Protein AF-A0A8W8IFX1-F1 (afdb_monomer_lite)

pLDDT: mean 79.44, std 15.34, range [34.62, 92.94]

Radius of gyration: 14.03 Å; chains: 1; bounding box: 49×28×32 Å

Organism: Magallana gigas (NCBI:txid29159)

Foldseek 3Di:
DDPPPPQPFQFDPDDPFTKTWGPDDDPDPVSVVVVCVVQPNDPQWDWDWDADPVNPTIMIDTHNHNDDPPPDDDPDD

Secondary structure (DSSP, 8-state):
---------EEESS-SS-EEEES----SHHHHHHHHHHTT--TTSEEEEEE-TTSSSEEEEEESSS----PPPPP--

Structure (mmCIF, N/CA/C/O backbone):
data_AF-A0A8W8IFX1-F1
#
_entry.id   AF-A0A8W8IFX1-F1
#
loop_
_atom_site.group_PDB
_atom_site.id
_atom_site.type_symbol
_atom_site.label_atom_id
_atom_site.label_alt_id
_atom_site.label_comp_id
_atom_site.label_asym_id
_atom_site.label_entity_id
_atom_site.label_seq_id
_atom_site.pdbx_PDB_ins_code
_atom_site.Cartn_x
_atom_site.Cartn_y
_atom_site.Cartn_z
_atom_site.occupancy
_atom_site.B_iso_or_equiv
_atom_site.auth_seq_id
_atom_site.auth_comp_id
_atom_site.auth_asym_id
_atom_site.auth_atom_id
_atom_site.pdbx_PDB_model_num
ATOM 1 N N . MET A 1 1 ? 20.972 5.853 17.193 1.00 34.62 1 MET A N 1
ATOM 2 C CA . MET A 1 1 ? 19.854 5.118 17.827 1.00 34.62 1 MET A CA 1
ATOM 3 C C . MET A 1 1 ? 18.672 5.152 16.868 1.00 34.62 1 MET A C 1
ATOM 5 O O . MET A 1 1 ? 17.903 6.101 16.868 1.00 34.62 1 MET A O 1
ATOM 9 N N . ILE A 1 2 ? 18.631 4.184 15.950 1.00 41.12 2 ILE A N 1
ATOM 10 C CA . ILE A 1 2 ? 17.723 4.154 14.797 1.00 41.12 2 ILE A CA 1
ATOM 11 C C . ILE A 1 2 ? 16.425 3.475 15.244 1.00 41.12 2 ILE A C 1
ATOM 13 O O . ILE A 1 2 ? 16.300 2.257 15.174 1.00 41.12 2 ILE A O 1
ATOM 17 N N . TYR A 1 3 ? 15.463 4.253 15.739 1.00 41.62 3 TYR A N 1
ATOM 18 C CA . TYR A 1 3 ? 14.079 3.790 15.846 1.00 41.62 3 TYR A CA 1
ATOM 19 C C . TYR A 1 3 ? 13.451 3.829 14.447 1.00 41.62 3 TYR A C 1
ATOM 21 O O . TYR A 1 3 ? 12.646 4.702 14.135 1.00 41.62 3 TYR A O 1
ATOM 29 N N . CYS A 1 4 ? 13.826 2.888 13.577 1.00 48.53 4 CYS A N 1
ATOM 30 C CA . CYS A 1 4 ? 12.993 2.598 12.418 1.00 48.53 4 CYS A CA 1
ATOM 31 C C . CYS A 1 4 ? 11.798 1.815 12.955 1.00 48.53 4 CYS A C 1
ATOM 33 O O . CYS A 1 4 ? 11.912 0.641 13.309 1.00 48.53 4 CYS A O 1
ATOM 35 N N . LYS A 1 5 ? 10.682 2.524 13.133 1.00 47.91 5 LYS A N 1
ATOM 36 C CA . LYS A 1 5 ? 9.369 1.980 13.473 1.00 47.91 5 LYS A CA 1
ATOM 37 C C . LYS A 1 5 ? 9.154 0.756 12.585 1.00 47.91 5 LYS A C 1
ATOM 39 O O . LYS A 1 5 ? 8.942 0.909 11.388 1.00 47.91 5 LYS A O 1
ATOM 44 N N . MET A 1 6 ? 9.286 -0.443 13.156 1.00 44.12 6 MET A N 1
ATOM 45 C CA . MET A 1 6 ? 9.002 -1.696 12.467 1.00 44.12 6 MET A CA 1
ATOM 46 C C . MET A 1 6 ? 7.543 -1.635 12.040 1.00 44.12 6 MET A C 1
ATOM 48 O O . MET A 1 6 ? 6.638 -1.915 12.827 1.00 44.12 6 MET A O 1
ATOM 52 N N . ILE A 1 7 ? 7.295 -1.193 10.814 1.00 55.81 7 ILE A N 1
ATOM 53 C CA . ILE A 1 7 ? 5.988 -1.310 10.207 1.00 55.81 7 ILE A CA 1
ATOM 54 C C . ILE A 1 7 ? 5.766 -2.817 10.128 1.00 55.81 7 ILE A C 1
ATOM 56 O O . ILE A 1 7 ? 6.429 -3.504 9.355 1.00 55.81 7 ILE A O 1
ATOM 60 N N . LYS A 1 8 ? 4.892 -3.359 10.980 1.00 56.38 8 LYS A N 1
ATOM 61 C CA . LYS A 1 8 ? 4.464 -4.756 10.887 1.00 56.38 8 LYS A CA 1
ATOM 62 C C . LYS A 1 8 ? 3.654 -4.911 9.604 1.00 56.38 8 LYS A C 1
ATOM 64 O O . LYS A 1 8 ? 2.431 -4.827 9.615 1.00 56.38 8 LYS A O 1
ATOM 69 N N . GLN A 1 9 ? 4.341 -5.097 8.486 1.00 66.25 9 GLN A N 1
ATOM 70 C CA . GLN A 1 9 ? 3.715 -5.356 7.200 1.00 66.25 9 GLN A CA 1
ATOM 71 C C . GLN A 1 9 ? 3.252 -6.807 7.203 1.00 66.25 9 GLN A C 1
ATOM 73 O O . GLN A 1 9 ? 4.034 -7.733 6.994 1.00 66.25 9 GLN A O 1
ATOM 78 N N . LYS A 1 10 ? 1.969 -7.025 7.494 1.00 81.50 10 LYS A N 1
ATOM 79 C CA . LYS A 1 10 ? 1.372 -8.355 7.390 1.00 81.50 10 LYS A CA 1
ATOM 80 C C . LYS A 1 10 ? 0.901 -8.551 5.955 1.00 81.50 10 LYS A C 1
ATOM 82 O O . LYS A 1 10 ? -0.053 -7.908 5.522 1.00 81.50 10 LYS A O 1
ATOM 87 N N . LYS A 1 11 ? 1.583 -9.433 5.223 1.00 87.88 11 LYS A N 1
ATOM 88 C CA . LYS A 1 11 ? 1.138 -9.870 3.897 1.00 87.88 11 LYS A CA 1
ATOM 89 C C . LYS A 1 11 ? -0.217 -10.569 4.032 1.00 87.88 11 LYS A C 1
ATOM 91 O O . LYS A 1 11 ? -0.402 -11.383 4.935 1.00 87.88 11 LYS A O 1
ATOM 96 N N . LEU 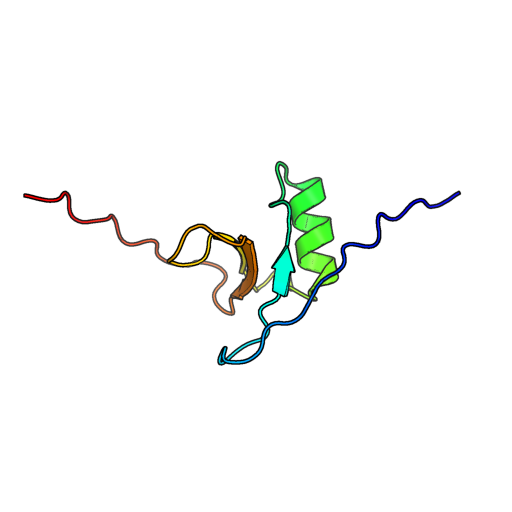A 1 12 ? -1.157 -10.218 3.164 1.00 90.62 12 LEU A N 1
ATOM 97 C CA . LEU A 1 12 ? -2.489 -10.806 3.118 1.00 90.62 12 LEU A CA 1
ATOM 98 C C . LEU A 1 12 ? -2.566 -11.869 2.022 1.00 90.62 12 LEU A C 1
ATOM 100 O O . LEU A 1 12 ? -2.074 -11.665 0.910 1.00 90.62 12 LEU A O 1
ATOM 104 N N . ASP A 1 13 ? -3.236 -12.972 2.334 1.00 91.00 13 ASP A N 1
ATOM 105 C CA . ASP A 1 13 ? -3.536 -14.037 1.381 1.00 91.00 13 ASP A CA 1
ATOM 106 C C . ASP A 1 13 ? -4.810 -13.727 0.574 1.00 91.00 13 ASP A C 1
ATOM 108 O O . ASP A 1 13 ? -5.635 -12.897 0.963 1.00 91.00 13 ASP A O 1
ATOM 112 N N . GLY A 1 14 ? -4.980 -14.393 -0.572 1.00 87.94 14 GLY A N 1
ATOM 113 C CA . GLY A 1 14 ? -6.184 -14.283 -1.411 1.00 87.94 14 GLY A CA 1
ATOM 114 C C . GLY A 1 14 ? -6.156 -13.185 -2.483 1.00 87.94 14 GLY A C 1
ATOM 115 O O . GLY A 1 14 ? -7.087 -13.095 -3.284 1.00 87.94 14 GLY A O 1
ATOM 116 N N . TYR A 1 15 ? -5.090 -12.384 -2.559 1.00 86.81 15 TYR A N 1
ATOM 117 C CA . TYR A 1 15 ? -4.872 -11.432 -3.652 1.00 86.81 15 TYR A CA 1
ATOM 118 C C . TYR A 1 15 ? -3.982 -12.029 -4.749 1.00 86.81 15 TYR A C 1
ATOM 120 O O . TYR A 1 15 ? -3.057 -12.790 -4.479 1.00 86.81 15 TYR A O 1
ATOM 128 N N . LYS A 1 16 ? -4.226 -11.639 -6.008 1.00 86.69 16 LYS A N 1
ATOM 129 C CA . LYS A 1 16 ? -3.415 -12.065 -7.170 1.00 86.69 16 LYS A CA 1
ATOM 130 C C . LYS A 1 16 ? -2.002 -11.455 -7.195 1.00 86.69 16 LYS A C 1
ATOM 132 O O . LYS A 1 16 ? -1.188 -11.830 -8.032 1.00 86.69 16 LYS A O 1
ATOM 137 N N . PHE A 1 17 ? -1.729 -10.487 -6.327 1.00 85.38 17 PHE A N 1
ATOM 138 C CA . PHE A 1 17 ? -0.464 -9.766 -6.206 1.00 85.38 17 PHE A CA 1
ATOM 139 C C . PHE A 1 17 ? -0.164 -9.499 -4.721 1.00 85.38 17 PHE A C 1
ATOM 141 O O . PHE A 1 17 ? -1.078 -9.612 -3.902 1.00 85.38 17 PHE A O 1
ATOM 148 N N . PRO A 1 18 ? 1.088 -9.170 -4.345 1.00 89.81 18 PRO A N 1
ATOM 149 C CA . PRO A 1 18 ? 1.435 -8.884 -2.956 1.00 89.81 18 PRO A CA 1
ATOM 150 C C . PRO A 1 18 ? 0.645 -7.689 -2.413 1.00 89.81 18 PRO A C 1
ATOM 152 O O . PRO A 1 18 ? 0.769 -6.577 -2.923 1.00 89.81 18 PRO A O 1
ATOM 155 N 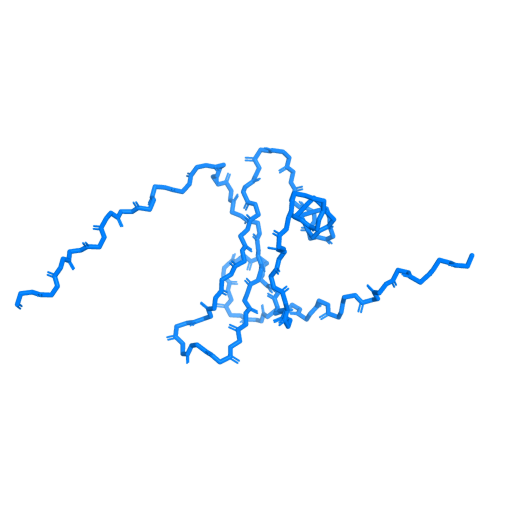N . VAL A 1 19 ? -0.157 -7.934 -1.379 1.00 91.56 19 VAL A N 1
ATOM 156 C CA . VAL A 1 19 ? -0.911 -6.916 -0.640 1.00 91.56 19 VAL A CA 1
ATOM 157 C C . VAL A 1 19 ? -0.568 -7.045 0.832 1.00 91.56 19 VAL A C 1
ATOM 159 O O . VAL A 1 19 ? -0.471 -8.156 1.355 1.00 91.56 19 VAL A O 1
ATOM 162 N N . TYR A 1 20 ? -0.401 -5.913 1.499 1.00 92.19 20 TYR A N 1
ATOM 163 C CA . TYR A 1 20 ? -0.048 -5.841 2.907 1.00 92.19 20 TYR A CA 1
ATOM 164 C C . TYR A 1 20 ? -1.104 -5.032 3.654 1.00 92.19 20 TYR A C 1
ATOM 166 O O . TYR A 1 20 ? -1.667 -4.084 3.109 1.00 92.19 20 TYR A O 1
ATOM 174 N N . SER A 1 21 ? -1.400 -5.398 4.898 1.00 92.31 21 SER A N 1
ATOM 175 C CA . SER A 1 21 ? -2.210 -4.548 5.771 1.00 92.31 21 SER A CA 1
ATOM 176 C C . SER A 1 21 ? -1.339 -3.502 6.457 1.00 92.31 21 SER A C 1
ATOM 178 O O . SER A 1 21 ? -0.228 -3.811 6.894 1.00 92.31 21 SER A O 1
ATOM 180 N N . THR A 1 22 ? -1.882 -2.304 6.644 1.00 90.12 22 THR A N 1
ATOM 181 C CA . THR A 1 22 ? -1.262 -1.236 7.431 1.00 90.12 22 THR A CA 1
ATOM 182 C C . THR A 1 22 ? -2.277 -0.595 8.371 1.00 90.12 22 THR A C 1
ATOM 184 O O . THR A 1 22 ? -3.482 -0.656 8.147 1.00 90.12 22 THR A O 1
ATOM 187 N N . GLU A 1 23 ? -1.790 0.026 9.437 1.00 90.44 23 GLU A N 1
ATOM 188 C CA . GLU A 1 23 ? -2.609 0.836 10.346 1.00 90.44 23 GLU A CA 1
ATOM 189 C C 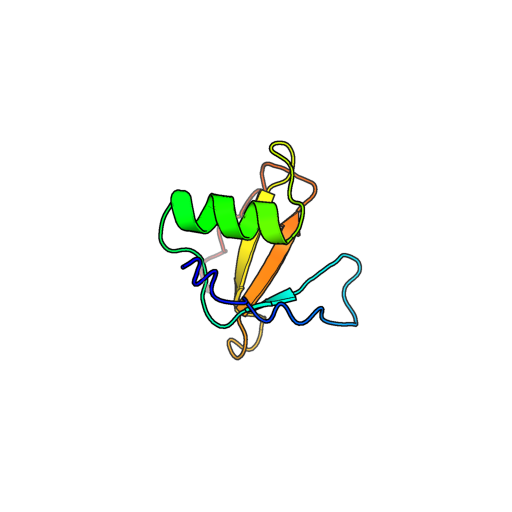. GLU A 1 23 ? -2.709 2.293 9.881 1.00 90.44 23 GLU A C 1
ATOM 191 O O . GLU A 1 23 ? -3.643 3.003 10.242 1.00 90.44 23 GLU A O 1
ATOM 196 N N . VAL A 1 24 ? -1.739 2.756 9.083 1.00 89.44 24 VAL A N 1
ATOM 197 C CA . VAL A 1 24 ? -1.618 4.160 8.674 1.00 89.44 24 VAL A CA 1
ATOM 198 C C . VAL A 1 24 ? -1.174 4.241 7.215 1.00 89.44 24 VAL A C 1
ATOM 200 O O . VAL A 1 24 ? -0.218 3.568 6.820 1.00 89.44 24 VAL A O 1
ATOM 203 N N . CYS A 1 25 ? -1.861 5.076 6.431 1.00 90.94 25 CYS A N 1
ATOM 204 C CA . CYS A 1 25 ? -1.418 5.484 5.097 1.00 90.94 25 CYS A CA 1
ATOM 205 C C . CYS A 1 25 ? -0.480 6.699 5.179 1.00 90.94 25 CYS A C 1
ATOM 207 O O . CYS A 1 25 ? -0.649 7.530 6.075 1.00 90.94 25 CYS A O 1
ATOM 209 N N . PRO A 1 26 ? 0.484 6.824 4.249 1.00 91.12 26 PRO A N 1
ATOM 210 C CA . PRO A 1 26 ? 1.422 7.939 4.241 1.00 91.12 26 PRO A CA 1
ATOM 211 C C . PRO A 1 26 ? 0.695 9.277 4.096 1.00 91.12 26 PRO A C 1
ATOM 213 O O . PRO A 1 26 ? -0.212 9.415 3.274 1.00 91.12 26 PRO A O 1
ATOM 216 N N . ARG A 1 27 ? 1.109 10.268 4.887 1.00 90.00 27 ARG A N 1
ATOM 217 C CA . ARG A 1 27 ? 0.510 11.614 4.906 1.00 90.00 27 ARG A CA 1
ATOM 218 C C . ARG A 1 27 ? 1.257 12.630 4.048 1.00 90.00 27 ARG A C 1
ATOM 220 O O . ARG A 1 27 ? 0.736 13.706 3.778 1.00 90.00 27 ARG A O 1
ATOM 227 N N . ASN A 1 28 ? 2.488 12.313 3.659 1.00 89.88 28 ASN A N 1
ATOM 228 C CA . ASN A 1 28 ? 3.376 13.192 2.903 1.00 89.88 28 ASN A CA 1
ATOM 229 C C . ASN A 1 28 ? 4.300 12.376 1.983 1.00 89.88 28 ASN A C 1
ATOM 231 O O . ASN A 1 28 ? 4.345 11.147 2.058 1.00 89.88 28 ASN A O 1
ATOM 235 N N . GLN A 1 29 ? 5.044 13.067 1.113 1.00 87.75 29 GLN A N 1
ATOM 236 C CA . GLN A 1 29 ? 5.925 12.436 0.124 1.00 87.75 29 GLN A CA 1
ATOM 237 C C . GLN A 1 29 ? 7.054 11.613 0.759 1.00 87.75 29 GLN A C 1
ATOM 239 O O . GLN A 1 29 ? 7.441 10.585 0.207 1.00 87.75 29 GLN A O 1
ATOM 244 N N . THR A 1 30 ? 7.575 12.040 1.910 1.00 91.31 30 THR A N 1
ATOM 245 C CA . THR A 1 30 ? 8.638 11.318 2.622 1.00 91.31 30 THR A CA 1
ATOM 246 C C . THR A 1 30 ? 8.127 9.973 3.123 1.00 91.31 30 THR A C 1
ATOM 248 O O . THR A 1 30 ? 8.687 8.942 2.760 1.00 91.31 30 THR A O 1
ATOM 251 N N . GLU A 1 31 ? 7.003 9.966 3.846 1.00 91.31 31 GLU A N 1
ATOM 252 C CA . GLU A 1 31 ? 6.342 8.733 4.284 1.00 91.31 31 GLU A CA 1
ATOM 253 C C . GLU A 1 31 ? 5.972 7.860 3.081 1.00 91.31 31 GLU A C 1
ATOM 255 O O . GLU A 1 31 ? 6.168 6.649 3.104 1.00 91.31 31 GLU A O 1
ATOM 260 N N . TRP A 1 32 ? 5.474 8.459 1.997 1.00 89.81 32 TRP A N 1
ATOM 261 C CA . TRP A 1 32 ? 5.145 7.720 0.780 1.00 89.81 32 TRP A CA 1
ATOM 262 C C . TRP A 1 32 ? 6.376 7.012 0.201 1.00 89.81 32 TRP A C 1
ATOM 264 O O . TRP A 1 32 ? 6.295 5.829 -0.118 1.00 89.81 32 TRP A O 1
ATOM 274 N N . ASN A 1 33 ? 7.526 7.690 0.118 1.00 87.88 33 ASN A N 1
ATOM 275 C CA . ASN A 1 33 ? 8.773 7.112 -0.394 1.00 87.88 33 ASN A CA 1
ATOM 276 C C . ASN A 1 33 ? 9.280 5.972 0.496 1.00 87.88 33 ASN A C 1
ATOM 278 O O . ASN A 1 33 ? 9.689 4.931 -0.016 1.00 87.88 33 ASN A O 1
ATOM 282 N N . GLU A 1 34 ? 9.225 6.146 1.817 1.00 89.81 34 GLU A N 1
ATOM 283 C CA . GLU A 1 34 ? 9.624 5.121 2.785 1.00 89.81 34 GLU A CA 1
ATOM 284 C C . GLU A 1 34 ? 8.754 3.865 2.663 1.00 89.81 34 GLU A C 1
ATOM 286 O O . GLU A 1 34 ? 9.278 2.755 2.565 1.00 89.81 34 GLU A O 1
ATOM 291 N N . ARG A 1 35 ? 7.425 4.029 2.603 1.00 88.31 35 ARG A N 1
ATOM 292 C CA . ARG A 1 35 ? 6.474 2.912 2.471 1.00 88.31 35 ARG A CA 1
ATOM 293 C C . ARG A 1 35 ? 6.580 2.216 1.123 1.00 88.31 35 ARG A C 1
ATOM 295 O O . ARG A 1 35 ? 6.601 0.990 1.073 1.00 88.31 35 ARG A O 1
ATOM 302 N N . SER A 1 36 ? 6.689 2.999 0.054 1.00 88.12 36 SER A N 1
ATOM 303 C CA . SER A 1 36 ? 6.903 2.518 -1.310 1.00 88.12 36 SER A CA 1
ATOM 304 C C . SER A 1 36 ? 8.163 1.651 -1.393 1.00 88.12 36 SER A C 1
ATOM 306 O O . SER A 1 36 ? 8.106 0.519 -1.873 1.00 88.12 36 SER A O 1
ATOM 308 N N . SER A 1 37 ? 9.269 2.127 -0.811 1.00 88.25 37 SER A N 1
ATOM 309 C CA . SER A 1 37 ? 10.529 1.383 -0.728 1.00 88.25 37 SER A CA 1
ATOM 310 C C . SER A 1 37 ? 10.404 0.108 0.118 1.00 88.25 37 SER A C 1
ATOM 312 O O . SER A 1 37 ? 10.869 -0.950 -0.297 1.00 88.25 37 SER A O 1
ATOM 314 N N . ALA A 1 38 ? 9.705 0.166 1.259 1.00 88.44 38 ALA A N 1
ATOM 315 C CA . ALA A 1 38 ? 9.544 -0.975 2.167 1.00 88.44 38 ALA A CA 1
ATOM 316 C C . ALA A 1 38 ? 8.849 -2.192 1.523 1.00 88.44 38 ALA A C 1
ATOM 318 O O . ALA A 1 38 ? 9.173 -3.328 1.861 1.00 88.44 38 ALA A O 1
ATOM 319 N N . ILE A 1 39 ? 7.927 -1.974 0.576 1.00 87.62 39 ILE A N 1
ATOM 320 C CA . ILE A 1 39 ? 7.280 -3.055 -0.194 1.00 87.62 39 ILE A CA 1
ATOM 321 C C . ILE A 1 39 ? 7.873 -3.259 -1.597 1.00 87.62 39 ILE A C 1
ATOM 323 O O . ILE A 1 39 ? 7.250 -3.907 -2.438 1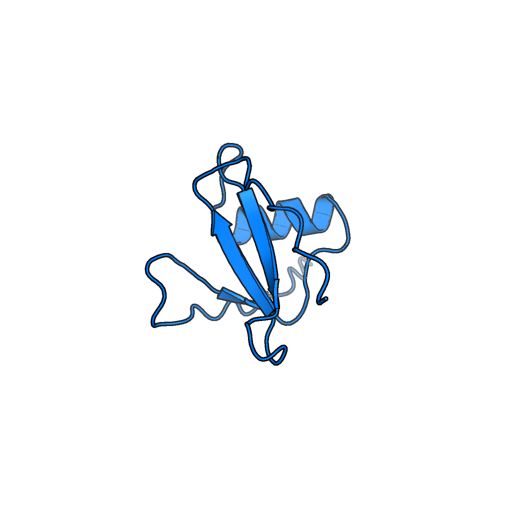.00 87.62 39 ILE A O 1
ATOM 327 N N . ASN A 1 40 ? 9.080 -2.745 -1.854 1.00 86.94 40 ASN A N 1
ATOM 328 C CA . ASN A 1 40 ? 9.796 -2.853 -3.129 1.00 86.94 40 ASN A CA 1
ATOM 329 C C . ASN A 1 40 ? 9.019 -2.306 -4.344 1.00 86.94 40 ASN A C 1
ATOM 331 O O . ASN A 1 40 ? 9.123 -2.839 -5.453 1.00 86.94 40 ASN A O 1
ATOM 335 N N . CYS A 1 41 ? 8.248 -1.231 -4.171 1.00 86.88 41 CYS A N 1
ATOM 336 C CA . CYS A 1 41 ? 7.726 -0.494 -5.317 1.00 86.88 41 CYS A CA 1
ATOM 337 C C . CYS A 1 41 ? 8.874 0.282 -5.986 1.00 86.88 41 CYS A C 1
ATOM 339 O O . CYS A 1 41 ? 9.630 1.003 -5.336 1.00 86.88 41 CYS A O 1
ATOM 341 N N . THR A 1 42 ? 9.007 0.150 -7.305 1.00 78.81 42 THR A N 1
ATOM 342 C CA . THR A 1 42 ? 9.972 0.915 -8.110 1.00 78.81 42 THR A CA 1
ATOM 343 C C . THR A 1 42 ? 9.368 2.248 -8.558 1.00 78.81 42 THR A C 1
ATOM 345 O O . THR A 1 42 ? 8.163 2.458 -8.450 1.00 78.81 42 THR A O 1
ATOM 348 N N . LYS A 1 43 ? 10.187 3.146 -9.128 1.00 69.38 43 LYS A N 1
ATOM 349 C CA . LYS A 1 43 ? 9.714 4.424 -9.706 1.00 69.38 43 LYS A CA 1
ATOM 350 C C . LYS A 1 43 ? 8.689 4.251 -10.836 1.00 69.38 43 LYS A C 1
ATOM 352 O O . LYS A 1 43 ? 7.949 5.196 -11.123 1.00 69.38 43 LYS A O 1
ATOM 357 N N . ASP A 1 44 ? 8.667 3.074 -11.455 1.00 71.44 44 ASP A N 1
ATOM 358 C CA . ASP A 1 44 ? 7.789 2.723 -12.573 1.00 71.44 44 ASP A CA 1
ATOM 359 C C . ASP A 1 44 ? 6.452 2.120 -12.110 1.00 71.44 44 ASP A C 1
ATOM 361 O O . ASP A 1 44 ? 5.497 2.077 -12.883 1.00 71.44 44 ASP A O 1
ATOM 365 N N . ASN A 1 45 ? 6.360 1.719 -10.838 1.00 75.19 45 ASN A N 1
ATOM 366 C CA . ASN A 1 45 ? 5.150 1.195 -10.213 1.00 75.19 45 ASN A CA 1
ATOM 367 C C . ASN A 1 45 ? 4.494 2.267 -9.327 1.00 75.19 45 ASN A C 1
ATOM 369 O O . ASN A 1 45 ? 5.166 3.095 -8.712 1.00 75.19 45 ASN A O 1
ATOM 373 N N . GLY A 1 46 ? 3.166 2.245 -9.230 1.00 81.38 46 GLY A N 1
ATOM 374 C CA . GLY A 1 46 ? 2.424 3.123 -8.325 1.00 81.38 46 GLY A CA 1
ATOM 375 C C . GLY A 1 46 ? 2.245 2.475 -6.953 1.00 81.38 46 GLY A C 1
ATOM 376 O O . GLY A 1 46 ? 1.591 1.437 -6.859 1.00 81.38 46 GLY A O 1
ATOM 377 N N . TYR A 1 47 ? 2.782 3.073 -5.885 1.00 88.25 47 TYR A N 1
ATOM 378 C CA . TYR A 1 47 ? 2.392 2.697 -4.522 1.00 88.25 47 TYR A CA 1
ATOM 379 C C . TYR A 1 47 ? 0.975 3.196 -4.236 1.00 88.25 47 TYR A C 1
ATOM 381 O O . TYR A 1 47 ? 0.654 4.366 -4.463 1.00 88.25 47 TYR A O 1
ATOM 389 N N . LEU A 1 48 ? 0.144 2.314 -3.688 1.00 89.38 48 LEU A N 1
ATOM 390 C CA . LEU A 1 48 ? -1.206 2.629 -3.249 1.00 89.38 48 LEU A CA 1
ATOM 391 C C . LEU A 1 48 ? -1.392 2.297 -1.783 1.00 89.38 48 LEU A C 1
ATOM 393 O O . LEU A 1 48 ? -0.900 1.279 -1.306 1.00 89.38 48 LEU A O 1
ATOM 397 N N . CYS A 1 49 ? -2.181 3.132 -1.112 1.00 91.50 49 CYS A N 1
ATOM 398 C CA . CYS A 1 49 ? -2.698 2.856 0.215 1.00 91.50 49 CYS A CA 1
ATOM 399 C C . CYS A 1 49 ? -4.151 3.312 0.315 1.00 91.50 49 CYS A C 1
ATOM 401 O O . CYS A 1 49 ? -4.440 4.485 0.082 1.00 91.50 49 CYS A O 1
ATOM 403 N N . PHE A 1 50 ? -5.066 2.395 0.624 1.00 90.75 50 PHE A N 1
ATOM 404 C CA . PHE A 1 50 ? -6.496 2.695 0.728 1.00 90.75 50 PHE A CA 1
ATOM 405 C C . PHE A 1 50 ? -7.239 1.649 1.576 1.00 90.75 50 PHE A C 1
ATOM 407 O O . PHE A 1 50 ? -6.744 0.534 1.763 1.00 90.75 50 PHE A O 1
ATOM 414 N N . PRO A 1 51 ? -8.425 1.976 2.116 1.00 91.62 51 PRO A N 1
ATOM 415 C CA . PRO A 1 51 ? -9.224 1.023 2.879 1.00 91.62 51 PRO A CA 1
ATOM 416 C C . PRO A 1 51 ? -9.783 -0.112 2.013 1.00 91.62 51 PRO A C 1
ATOM 418 O O . PRO A 1 51 ? -10.154 0.079 0.858 1.00 91.62 51 PRO A O 1
ATOM 421 N N . ASN A 1 52 ? -9.923 -1.307 2.585 1.00 90.31 52 ASN A N 1
ATOM 422 C CA . ASN A 1 52 ? -10.641 -2.398 1.927 1.00 90.31 52 ASN A CA 1
ATOM 423 C C . ASN A 1 52 ? -12.135 -2.064 1.730 1.00 90.31 52 ASN A C 1
ATOM 425 O O . ASN A 1 52 ? -12.674 -1.143 2.336 1.00 90.31 52 ASN A O 1
ATOM 429 N N . LYS A 1 53 ? -12.851 -2.896 0.960 1.00 88.81 53 LYS A N 1
ATOM 430 C CA . LYS A 1 53 ? -14.291 -2.717 0.671 1.00 88.81 53 LYS A CA 1
ATOM 431 C C . LYS A 1 53 ? -15.174 -2.519 1.915 1.00 88.81 53 LYS A C 1
ATOM 433 O O . LYS A 1 53 ? -16.193 -1.847 1.831 1.00 88.81 53 LYS A O 1
ATOM 438 N N . LYS A 1 54 ? -14.811 -3.129 3.048 1.00 92.56 54 LYS A N 1
ATOM 439 C CA . LYS A 1 54 ? -15.567 -3.036 4.308 1.00 92.56 54 LYS A CA 1
ATOM 440 C C . LYS A 1 54 ? -15.149 -1.854 5.193 1.00 92.56 54 LYS A C 1
ATOM 442 O O . LYS A 1 54 ? -15.736 -1.690 6.251 1.00 92.56 54 LYS A O 1
ATOM 447 N N . LEU A 1 55 ? -14.152 -1.063 4.787 1.00 89.12 55 LEU A N 1
ATOM 448 C CA . LEU A 1 55 ? -13.586 0.056 5.551 1.00 89.12 55 LEU A CA 1
ATOM 449 C C . LEU A 1 55 ? -13.039 -0.339 6.936 1.00 89.12 55 LEU A C 1
ATOM 451 O O . LEU A 1 55 ? -12.982 0.478 7.847 1.00 89.12 55 LEU A O 1
ATOM 455 N N . THR A 1 56 ? -12.628 -1.597 7.104 1.00 92.50 56 THR A N 1
ATOM 456 C CA . THR A 1 56 ? -12.174 -2.153 8.391 1.00 92.50 56 THR A CA 1
ATOM 457 C C . THR A 1 56 ? -10.655 -2.260 8.498 1.00 92.50 56 THR A C 1
ATOM 459 O O . THR A 1 56 ? -10.134 -2.461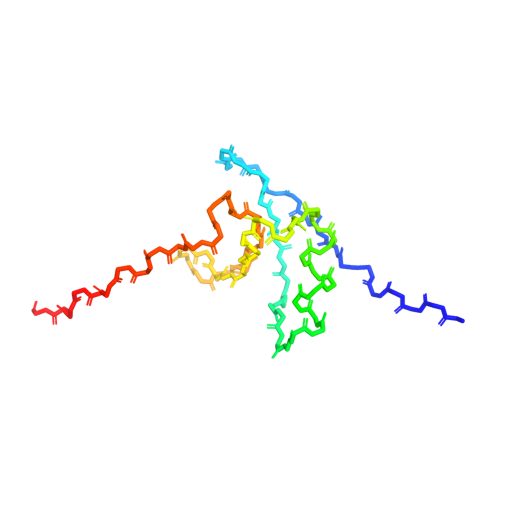 9.587 1.00 92.50 56 THR A O 1
ATOM 462 N N . GLN A 1 57 ? -9.939 -2.204 7.375 1.00 91.12 57 GLN A N 1
ATOM 463 C CA . GLN A 1 57 ? -8.478 -2.309 7.320 1.00 91.12 57 GLN A CA 1
ATOM 464 C C . GLN A 1 57 ? -7.937 -1.469 6.165 1.00 91.12 57 GLN A C 1
ATOM 466 O O . GLN A 1 57 ? -8.589 -1.370 5.122 1.00 91.12 57 GLN A O 1
ATOM 471 N N . LEU A 1 58 ? -6.737 -0.915 6.328 1.00 92.81 58 LEU A N 1
ATOM 472 C CA . LEU A 1 58 ? -6.010 -0.272 5.238 1.00 92.81 58 LEU A CA 1
ATOM 473 C C . LEU A 1 58 ? -5.106 -1.294 4.557 1.00 92.81 58 LEU A C 1
ATOM 475 O O . LEU A 1 58 ? -4.457 -2.116 5.207 1.00 92.81 58 LEU A O 1
ATOM 479 N N . LEU A 1 59 ? -5.084 -1.228 3.236 1.00 92.94 59 LEU A N 1
ATOM 480 C CA . LEU A 1 59 ? -4.286 -2.067 2.364 1.00 92.94 59 LEU A CA 1
ATOM 481 C C . LEU A 1 59 ? -3.213 -1.205 1.717 1.00 92.94 59 LEU A C 1
ATOM 483 O O . LEU A 1 59 ? -3.509 -0.088 1.298 1.00 92.94 59 LEU A O 1
ATOM 487 N N . GLU A 1 60 ? -2.008 -1.742 1.582 1.00 92.81 60 GLU A N 1
ATOM 488 C CA . GLU A 1 60 ? -0.946 -1.163 0.767 1.00 92.81 60 GLU A CA 1
ATOM 489 C C . GLU A 1 60 ? -0.392 -2.191 -0.226 1.00 92.81 60 GLU A C 1
ATOM 491 O O . GLU A 1 60 ? -0.259 -3.378 0.093 1.00 92.81 60 GLU A O 1
ATOM 496 N N . PHE A 1 61 ? -0.106 -1.750 -1.451 1.00 90.81 61 PHE A N 1
ATOM 497 C CA . PHE A 1 61 ? 0.492 -2.587 -2.494 1.00 90.81 61 PHE A CA 1
ATOM 498 C C . PHE A 1 61 ? 1.093 -1.763 -3.637 1.00 90.81 61 PHE A C 1
ATOM 500 O O . PHE A 1 61 ? 0.769 -0.589 -3.822 1.00 90.81 61 PHE A O 1
ATOM 507 N N . CYS A 1 62 ? 1.932 -2.419 -4.442 1.00 89.19 62 CYS A N 1
ATOM 508 C CA . CYS A 1 62 ? 2.468 -1.868 -5.683 1.00 89.19 62 CYS A CA 1
ATOM 509 C C . CYS A 1 62 ? 1.566 -2.233 -6.864 1.00 89.19 62 CYS A C 1
ATOM 511 O O . CYS A 1 62 ? 1.366 -3.412 -7.171 1.00 89.19 62 CYS A O 1
ATOM 513 N N . HIS A 1 63 ? 1.049 -1.229 -7.562 1.00 84.31 63 HIS A N 1
ATOM 514 C CA . HIS A 1 63 ? 0.352 -1.416 -8.823 1.00 84.31 63 HIS A CA 1
ATOM 515 C C . HIS A 1 63 ? 1.335 -1.313 -9.993 1.00 84.31 63 HIS A C 1
ATOM 517 O O . HIS A 1 63 ? 2.148 -0.392 -10.051 1.00 84.31 63 HIS A O 1
ATOM 523 N N . LYS A 1 64 ? 1.246 -2.265 -10.932 1.00 77.12 64 LYS A N 1
ATOM 524 C CA . LYS A 1 64 ? 2.139 -2.338 -12.103 1.00 77.12 64 LYS A CA 1
ATOM 525 C C . LYS A 1 64 ? 2.022 -1.124 -13.024 1.00 77.12 64 LYS A C 1
ATOM 527 O O . LYS A 1 64 ? 2.973 -0.796 -13.720 1.00 77.12 64 LYS A O 1
ATOM 532 N N . ASN A 1 65 ? 0.865 -0.465 -13.037 1.00 69.75 65 ASN A N 1
ATOM 533 C CA . ASN A 1 65 ? 0.685 0.738 -13.833 1.00 69.75 65 ASN A CA 1
ATOM 534 C C . ASN A 1 65 ? 0.998 1.954 -12.962 1.00 69.75 65 ASN A C 1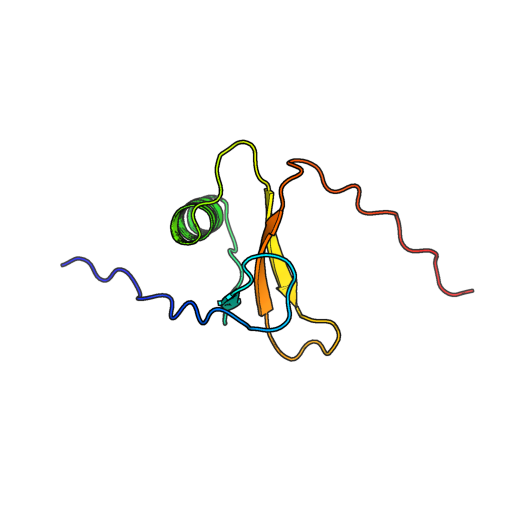
ATOM 536 O O . ASN A 1 65 ? 0.405 2.147 -11.902 1.00 69.75 65 ASN A O 1
ATOM 540 N N . ARG A 1 66 ? 1.907 2.806 -13.435 1.00 60.09 66 ARG A N 1
ATOM 541 C CA . ARG A 1 66 ? 2.224 4.083 -12.784 1.00 60.09 66 ARG A CA 1
ATOM 542 C C . ARG A 1 66 ? 1.002 4.997 -12.661 1.00 60.09 66 ARG A C 1
ATOM 544 O O . ARG A 1 66 ? 0.870 5.729 -11.687 1.00 60.09 66 ARG A O 1
ATOM 551 N N . PHE A 1 67 ? 0.111 4.918 -13.648 1.00 59.09 67 PHE A N 1
ATOM 552 C CA . PHE A 1 67 ? -1.144 5.653 -13.705 1.00 59.09 67 PHE A CA 1
ATOM 553 C C . PHE A 1 67 ? -2.306 4.677 -13.613 1.00 59.09 67 PHE A C 1
ATOM 555 O O . PHE A 1 67 ? -2.474 3.800 -14.462 1.00 59.09 67 PHE A O 1
ATOM 562 N N . ILE A 1 68 ? -3.111 4.845 -12.574 1.00 62.34 68 ILE A N 1
ATOM 563 C CA . ILE A 1 68 ? -4.401 4.181 -12.450 1.00 62.34 68 ILE A CA 1
ATOM 564 C C . ILE A 1 68 ? -5.415 5.222 -12.867 1.00 62.34 68 ILE A C 1
ATOM 566 O O . ILE A 1 68 ? -5.524 6.270 -12.229 1.00 62.34 68 ILE A O 1
ATOM 570 N N . TRP A 1 69 ? -6.119 4.964 -13.962 1.00 56.41 69 TRP A N 1
ATOM 571 C CA . TRP A 1 69 ? -7.239 5.798 -14.357 1.00 56.41 69 TRP A CA 1
ATOM 572 C C . TRP A 1 69 ? -8.339 5.599 -13.317 1.00 56.41 69 TRP A C 1
ATOM 574 O O . TRP A 1 69 ? -9.030 4.583 -13.315 1.00 56.41 69 TRP A O 1
ATOM 584 N N . ILE A 1 70 ? -8.446 6.531 -12.369 1.00 63.44 70 ILE A N 1
ATOM 585 C CA . ILE A 1 70 ? -9.579 6.572 -11.449 1.00 63.44 70 ILE A CA 1
ATOM 586 C C . ILE A 1 70 ? -10.754 7.079 -12.274 1.00 63.44 70 ILE A C 1
ATOM 588 O O . ILE A 1 70 ? -10.859 8.273 -12.558 1.00 63.44 70 ILE A O 1
ATOM 592 N N . GLU A 1 71 ? -11.611 6.162 -12.708 1.00 71.00 71 GLU A N 1
ATOM 593 C CA . GLU A 1 71 ? -12.850 6.540 -13.370 1.00 71.00 71 GLU A CA 1
ATOM 594 C C . GLU A 1 71 ? -13.696 7.377 -12.409 1.00 71.00 71 GLU A C 1
ATOM 596 O O . GLU A 1 71 ? -13.866 7.041 -11.232 1.00 71.00 71 GLU A O 1
ATOM 601 N N . LYS A 1 72 ? -14.220 8.499 -12.907 1.00 72.38 72 LYS A N 1
ATOM 602 C CA . LYS A 1 72 ? -15.129 9.341 -12.134 1.00 72.38 72 LYS A CA 1
ATOM 603 C C . LYS A 1 72 ? -16.349 8.499 -11.761 1.00 72.38 72 LYS A C 1
ATOM 605 O O . LYS A 1 72 ? -17.038 7.988 -12.643 1.00 72.38 72 LYS A O 1
ATOM 610 N N . GLY A 1 73 ? -16.613 8.360 -10.462 1.00 71.50 73 GLY A N 1
ATOM 611 C CA . GLY A 1 73 ? -17.796 7.651 -9.985 1.00 71.50 73 GLY A CA 1
ATOM 612 C C . GLY A 1 73 ? -19.061 8.253 -10.598 1.00 71.50 73 GLY A C 1
ATOM 613 O O . GLY A 1 73 ? -19.205 9.478 -10.645 1.00 71.50 73 GLY A O 1
ATOM 614 N N . LYS A 1 74 ? -19.971 7.402 -11.088 1.00 68.06 74 LYS A N 1
ATOM 615 C CA . LYS A 1 74 ? -21.302 7.866 -11.485 1.00 68.06 74 LYS A CA 1
ATOM 616 C C . LYS A 1 74 ? -22.023 8.344 -10.220 1.00 68.06 74 LYS A C 1
ATOM 618 O O . LYS A 1 74 ? -22.049 7.585 -9.248 1.00 68.06 74 LYS A O 1
ATOM 623 N N . PRO A 1 75 ? -22.565 9.573 -10.190 1.00 68.69 75 PRO A N 1
ATOM 624 C CA . PRO A 1 75 ? -23.424 9.980 -9.089 1.00 68.69 75 PRO A CA 1
ATOM 625 C C . PRO A 1 75 ? -24.597 8.999 -9.005 1.00 68.69 75 PRO A C 1
ATOM 627 O O . PRO A 1 75 ? -25.131 8.584 -10.035 1.00 68.69 75 PRO A O 1
ATOM 630 N N . TYR A 1 76 ? -24.946 8.594 -7.786 1.00 63.50 76 TYR A N 1
ATOM 631 C CA . TYR A 1 76 ? -26.165 7.834 -7.537 1.00 63.50 76 TYR A CA 1
ATOM 632 C C . TYR A 1 76 ? -27.348 8.729 -7.943 1.00 63.50 76 TYR A C 1
ATOM 634 O O . TYR A 1 76 ? -27.548 9.776 -7.326 1.00 63.50 76 TYR A O 1
ATOM 642 N N . LEU A 1 77 ? -28.038 8.362 -9.028 1.00 53.88 77 LEU A N 1
ATOM 643 C CA . LEU A 1 77 ? -29.348 8.893 -9.418 1.00 53.88 77 LEU A CA 1
ATOM 644 C C . LEU A 1 77 ? -30.434 8.027 -8.784 1.00 53.88 77 LEU A C 1
ATOM 646 O O . LEU A 1 77 ? -30.253 6.786 -8.806 1.00 53.88 77 LEU A O 1
#

Sequence (77 aa):
MIYCKMIKQKKLDGYKFPVYSTEVCPRNQTEWNERSSAINCTKDNGYLCFPNKKLTQLLEFCHKNRFIWIEKGKPYL